Protein AF-X1QYI4-F1 (afdb_monomer_lite)

Organism: NCBI:txid412755

Structure (mmCIF, N/CA/C/O backbone):
data_AF-X1QYI4-F1
#
_entry.id   AF-X1QYI4-F1
#
loop_
_atom_site.group_PDB
_atom_site.id
_atom_site.type_symbol
_atom_site.label_atom_id
_atom_site.label_alt_id
_atom_site.label_comp_id
_atom_site.label_asym_id
_atom_site.label_entity_id
_atom_site.label_seq_id
_atom_site.pdbx_PDB_ins_code
_atom_site.Cartn_x
_atom_site.Cartn_y
_atom_site.Cartn_z
_atom_site.occupancy
_atom_site.B_iso_or_equiv
_atom_site.auth_seq_id
_atom_site.auth_comp_id
_atom_site.auth_asym_id
_atom_site.auth_atom_id
_atom_site.pdbx_PDB_model_num
ATOM 1 N N . GLY A 1 1 ? -8.565 -7.930 17.115 1.00 59.31 1 GLY A N 1
ATOM 2 C CA . GLY A 1 1 ? -7.558 -7.642 16.079 1.00 59.31 1 GLY A CA 1
ATOM 3 C C . GLY A 1 1 ? -6.822 -6.396 16.499 1.00 59.31 1 GLY A C 1
ATOM 4 O O . GLY A 1 1 ? -7.422 -5.608 17.219 1.00 59.31 1 GLY A O 1
ATOM 5 N N . ASN A 1 2 ? -5.555 -6.265 16.117 1.00 63.47 2 ASN A N 1
ATOM 6 C CA . ASN A 1 2 ? -4.809 -5.021 16.303 1.00 63.47 2 ASN A CA 1
ATOM 7 C C . ASN A 1 2 ? -5.159 -4.049 15.175 1.00 63.47 2 ASN A C 1
ATOM 9 O O . ASN A 1 2 ? -5.518 -4.494 14.080 1.00 63.47 2 ASN A O 1
ATOM 13 N N . ASP A 1 3 ? -5.026 -2.751 15.433 1.00 69.19 3 ASP A N 1
ATOM 14 C CA . ASP A 1 3 ? -5.152 -1.747 14.383 1.00 69.19 3 ASP A CA 1
ATOM 15 C C . ASP A 1 3 ? -3.933 -1.842 13.456 1.00 69.19 3 ASP A C 1
ATOM 17 O O . ASP A 1 3 ? -2.778 -1.847 13.898 1.00 69.19 3 ASP A O 1
ATOM 21 N N . LEU A 1 4 ? -4.194 -1.962 12.155 1.00 71.12 4 LEU A N 1
ATOM 22 C CA . LEU A 1 4 ? -3.158 -1.902 11.130 1.00 71.12 4 LEU A CA 1
ATOM 23 C C . LEU A 1 4 ? -2.863 -0.432 10.844 1.00 71.12 4 LEU A C 1
ATOM 25 O O . LEU A 1 4 ? -3.732 0.290 10.366 1.00 71.12 4 LEU A O 1
ATOM 29 N N . LEU A 1 5 ? -1.632 -0.007 11.118 1.00 74.44 5 LEU A N 1
ATOM 30 C CA . LEU A 1 5 ? -1.167 1.349 10.835 1.00 74.44 5 LEU A CA 1
ATOM 31 C C . LEU A 1 5 ? -0.824 1.517 9.361 1.00 74.44 5 LEU A C 1
ATOM 33 O O . LEU A 1 5 ? -1.148 2.527 8.748 1.00 74.44 5 LEU A O 1
ATOM 37 N N . ALA A 1 6 ? -0.136 0.525 8.803 1.00 81.69 6 ALA A N 1
ATOM 38 C CA . ALA A 1 6 ? 0.337 0.573 7.433 1.00 81.69 6 ALA A CA 1
ATOM 39 C C . ALA A 1 6 ? 0.680 -0.826 6.912 1.00 81.69 6 ALA A C 1
ATOM 41 O O . ALA A 1 6 ? 0.787 -1.797 7.665 1.00 81.69 6 ALA A O 1
ATOM 42 N N . VAL A 1 7 ? 0.926 -0.920 5.609 1.00 86.69 7 VAL A N 1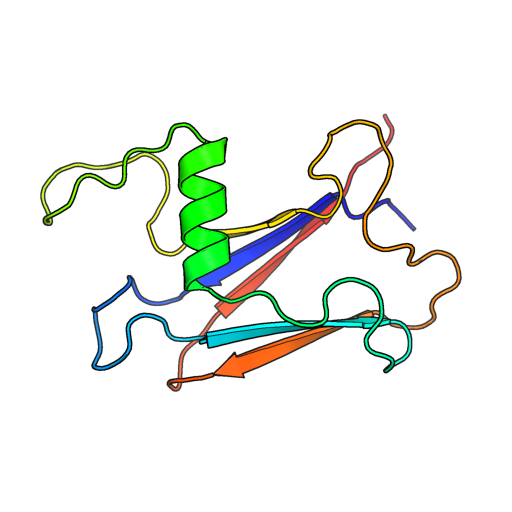
ATOM 43 C CA . VAL A 1 7 ? 1.565 -2.083 4.985 1.00 86.69 7 VAL A CA 1
ATOM 44 C C . VAL A 1 7 ? 2.902 -1.652 4.407 1.00 86.69 7 VAL A C 1
ATOM 46 O O . VAL A 1 7 ? 2.942 -0.797 3.527 1.00 86.69 7 VAL A O 1
ATOM 49 N N . LEU A 1 8 ? 3.993 -2.257 4.878 1.00 87.19 8 LEU A N 1
ATOM 50 C CA . LEU A 1 8 ? 5.318 -2.094 4.292 1.00 87.19 8 LEU A CA 1
ATOM 51 C C . LEU A 1 8 ? 5.469 -3.052 3.110 1.00 87.19 8 LEU A C 1
ATOM 53 O O . LEU A 1 8 ? 5.257 -4.261 3.231 1.00 87.19 8 LEU A O 1
ATOM 57 N N . ILE A 1 9 ? 5.879 -2.507 1.974 1.00 88.88 9 ILE A N 1
ATOM 58 C CA . ILE A 1 9 ? 6.080 -3.224 0.722 1.00 88.88 9 ILE A CA 1
ATOM 59 C C . ILE A 1 9 ? 7.540 -3.044 0.321 1.00 88.88 9 ILE A C 1
ATOM 61 O O . ILE A 1 9 ? 8.025 -1.923 0.182 1.00 88.88 9 ILE A O 1
ATOM 65 N N . ARG A 1 10 ? 8.253 -4.151 0.120 1.00 86.56 10 ARG A N 1
ATOM 66 C CA . ARG A 1 10 ? 9.616 -4.141 -0.413 1.00 86.56 10 ARG A CA 1
ATOM 67 C C . ARG A 1 10 ? 9.655 -4.824 -1.771 1.00 86.56 10 ARG A C 1
ATOM 69 O O . ARG A 1 10 ? 9.263 -5.980 -1.900 1.00 86.56 10 ARG A O 1
ATOM 76 N N . LEU A 1 11 ? 10.173 -4.113 -2.758 1.00 85.31 11 LEU A N 1
ATOM 77 C CA . LEU A 1 11 ? 10.410 -4.584 -4.114 1.00 85.31 11 LEU A CA 1
ATOM 78 C C . LEU A 1 11 ? 11.754 -5.320 -4.202 1.00 85.31 11 LEU A C 1
ATOM 80 O O . LEU A 1 11 ? 12.702 -4.991 -3.486 1.00 85.31 11 LEU A O 1
ATOM 84 N N . ALA A 1 12 ? 11.848 -6.315 -5.084 1.00 82.00 12 ALA A N 1
ATOM 85 C CA . ALA A 1 12 ? 13.095 -7.046 -5.316 1.00 82.00 12 ALA A CA 1
ATOM 86 C C . ALA A 1 12 ? 14.134 -6.251 -6.129 1.00 82.00 12 ALA A C 1
ATOM 88 O O . ALA A 1 12 ? 15.330 -6.490 -5.979 1.00 82.00 12 ALA A O 1
ATOM 89 N N . ALA A 1 13 ? 13.688 -5.311 -6.966 1.00 72.88 13 ALA A N 1
ATOM 90 C CA . ALA A 1 13 ? 14.539 -4.498 -7.828 1.00 72.88 13 ALA A CA 1
ATOM 91 C C . ALA A 1 13 ? 14.303 -3.003 -7.592 1.00 72.88 13 ALA A C 1
ATOM 93 O O . ALA A 1 13 ? 13.211 -2.583 -7.201 1.00 72.88 13 ALA A O 1
ATOM 94 N N . PHE A 1 14 ? 15.349 -2.208 -7.821 1.00 71.69 14 PHE A N 1
ATOM 95 C CA . PHE A 1 14 ? 15.256 -0.756 -7.765 1.00 71.69 14 PHE A CA 1
ATOM 96 C C . PHE A 1 14 ? 14.578 -0.188 -9.018 1.00 71.69 14 PHE A C 1
ATOM 98 O O . PHE A 1 14 ? 14.588 -0.839 -10.067 1.00 71.69 14 PHE A O 1
ATOM 105 N N . PRO A 1 15 ? 14.024 1.033 -8.944 1.00 69.31 15 PRO A N 1
ATOM 106 C CA . PRO A 1 15 ? 13.281 1.586 -10.061 1.00 69.31 15 PRO A CA 1
ATOM 107 C C . PRO A 1 15 ? 14.169 1.829 -11.283 1.00 69.31 15 PRO A C 1
ATOM 109 O O . PRO A 1 15 ? 15.248 2.409 -11.147 1.00 69.31 15 PRO A O 1
ATOM 112 N N . GLY A 1 16 ? 13.725 1.395 -12.465 1.00 65.56 16 GLY A N 1
ATOM 113 C CA . GLY A 1 16 ? 14.489 1.517 -13.715 1.00 65.56 16 GLY A CA 1
ATOM 114 C C . GLY A 1 16 ? 15.660 0.535 -13.862 1.00 65.56 16 GLY A C 1
ATOM 115 O O . GLY A 1 16 ? 16.509 0.728 -14.728 1.00 65.56 16 GLY A O 1
ATOM 116 N N . ALA A 1 17 ? 15.729 -0.511 -13.028 1.00 68.19 17 ALA A N 1
ATOM 117 C CA . ALA A 1 17 ? 16.635 -1.644 -13.244 1.00 68.19 17 ALA A CA 1
ATOM 118 C C . ALA A 1 17 ? 16.216 -2.528 -14.437 1.00 68.19 17 ALA A C 1
ATOM 120 O O . ALA A 1 17 ? 17.009 -3.347 -14.901 1.00 68.19 17 ALA A O 1
ATOM 121 N N . THR A 1 18 ? 14.973 -2.383 -14.896 1.00 66.06 18 THR A N 1
ATOM 122 C CA . THR A 1 18 ? 14.357 -3.138 -15.991 1.00 66.06 18 THR A CA 1
ATOM 123 C C . THR A 1 18 ? 13.692 -2.173 -16.979 1.00 66.06 18 THR A C 1
ATOM 125 O O . THR A 1 18 ? 13.815 -0.953 -16.847 1.00 66.06 18 THR A O 1
ATOM 128 N N . GLU A 1 19 ? 12.990 -2.696 -17.989 1.00 70.94 19 GLU A N 1
ATOM 129 C CA . GLU A 1 19 ? 12.201 -1.877 -18.927 1.00 70.94 19 GLU A CA 1
ATOM 130 C C . GLU A 1 19 ? 11.013 -1.167 -18.244 1.00 70.94 19 GLU A C 1
ATOM 132 O O . GLU A 1 19 ? 10.426 -0.245 -18.811 1.00 70.94 19 GLU A O 1
ATOM 137 N N . PHE A 1 20 ? 10.686 -1.561 -17.008 1.00 71.56 20 PHE A N 1
ATOM 138 C CA . PHE A 1 20 ? 9.628 -0.982 -16.193 1.00 71.56 20 PHE A CA 1
ATOM 139 C C . PHE A 1 20 ? 10.207 -0.088 -15.097 1.00 71.56 20 PHE A C 1
ATOM 141 O O . PHE A 1 20 ? 11.282 -0.325 -14.543 1.00 71.56 20 PHE A O 1
ATOM 148 N N . ILE A 1 21 ? 9.453 0.952 -14.733 1.00 73.19 21 ILE A N 1
ATOM 149 C CA . ILE A 1 21 ? 9.851 1.822 -13.620 1.00 73.19 21 ILE A CA 1
ATOM 150 C C . ILE A 1 21 ? 9.783 1.037 -12.308 1.00 73.19 21 ILE A C 1
ATOM 152 O O . ILE A 1 21 ? 10.674 1.181 -11.486 1.00 73.19 21 ILE A O 1
ATOM 156 N N . PHE A 1 22 ? 8.778 0.181 -12.118 1.00 79.88 22 PHE A N 1
ATOM 157 C CA . PHE A 1 22 ? 8.648 -0.683 -10.946 1.00 79.88 22 PHE A CA 1
ATOM 158 C C . PHE A 1 22 ? 8.103 -2.059 -11.336 1.00 79.88 22 PHE A C 1
ATOM 160 O O . PHE A 1 22 ? 7.360 -2.185 -12.301 1.00 79.88 22 PHE A O 1
ATOM 167 N N . THR A 1 23 ? 8.409 -3.083 -10.533 1.00 82.12 23 THR A N 1
ATOM 168 C CA . THR A 1 23 ? 7.881 -4.451 -10.710 1.00 82.12 23 THR A CA 1
ATOM 169 C C . THR A 1 23 ? 6.353 -4.524 -10.564 1.00 82.12 23 THR A C 1
ATOM 171 O O . THR A 1 23 ? 5.687 -5.303 -11.245 1.00 82.12 23 THR A O 1
ATOM 174 N N . VAL A 1 24 ? 5.791 -3.716 -9.661 1.00 88.06 24 VAL A N 1
ATOM 175 C CA . VAL A 1 24 ? 4.345 -3.612 -9.420 1.00 88.06 24 VAL A CA 1
ATOM 176 C C . VAL A 1 24 ? 3.899 -2.210 -9.796 1.00 88.06 24 VAL A C 1
ATOM 178 O O . VAL A 1 24 ? 4.542 -1.247 -9.385 1.00 88.06 24 VAL A O 1
ATOM 181 N N . ASP A 1 25 ? 2.791 -2.089 -10.520 1.00 88.75 25 ASP A N 1
ATOM 182 C CA . ASP A 1 25 ? 2.244 -0.799 -10.949 1.00 88.75 25 ASP A CA 1
ATOM 183 C C . ASP A 1 25 ? 1.241 -0.230 -9.942 1.00 88.75 25 ASP A C 1
ATOM 185 O O . ASP A 1 25 ? 1.194 0.979 -9.707 1.00 88.75 25 ASP A O 1
ATOM 189 N N . ASP A 1 26 ? 0.404 -1.101 -9.374 1.00 91.31 26 ASP A N 1
ATOM 190 C CA . ASP A 1 26 ? -0.773 -0.718 -8.594 1.00 91.31 26 ASP A CA 1
ATOM 191 C C . ASP A 1 26 ? -1.080 -1.729 -7.490 1.00 91.31 26 ASP A C 1
ATOM 193 O O . ASP A 1 26 ? -1.041 -2.945 -7.709 1.00 91.31 26 ASP A O 1
ATOM 197 N N . PHE A 1 27 ? -1.463 -1.214 -6.327 1.00 91.25 27 PHE A N 1
ATOM 198 C CA . PHE A 1 27 ? -1.990 -1.987 -5.213 1.00 91.25 27 PHE A CA 1
ATOM 199 C C . PHE A 1 27 ? -3.449 -1.624 -4.946 1.00 91.25 27 PHE A C 1
ATOM 201 O O . PHE A 1 27 ? -3.840 -0.460 -4.999 1.00 91.25 27 PHE A O 1
ATOM 208 N N . ARG A 1 28 ? -4.257 -2.627 -4.599 1.00 91.25 28 ARG A N 1
ATOM 209 C CA . ARG A 1 28 ? -5.642 -2.441 -4.151 1.00 91.25 28 ARG A CA 1
ATOM 210 C C . ARG A 1 28 ? -5.891 -3.191 -2.865 1.00 91.25 28 ARG A C 1
ATOM 212 O O . ARG A 1 28 ? -5.402 -4.314 -2.705 1.00 91.25 28 ARG A O 1
ATOM 219 N N . LEU A 1 29 ? -6.698 -2.602 -1.993 1.00 88.81 29 LEU A N 1
ATOM 220 C CA . LEU A 1 29 ? -7.142 -3.258 -0.775 1.00 88.81 29 LEU A CA 1
ATOM 221 C C . LEU A 1 29 ? -8.604 -3.682 -0.910 1.00 88.81 29 LEU A C 1
ATOM 223 O O . LEU A 1 29 ? -9.479 -2.885 -1.245 1.00 88.81 29 LEU A O 1
ATOM 227 N N . LEU A 1 30 ? -8.861 -4.958 -0.647 1.00 88.88 30 LEU A N 1
ATOM 228 C CA . LEU A 1 30 ? -10.199 -5.531 -0.654 1.00 88.88 30 LEU A CA 1
ATOM 229 C C . LEU A 1 30 ? -10.560 -5.958 0.763 1.00 88.88 30 LEU A C 1
ATOM 231 O O . LEU A 1 30 ? -9.848 -6.763 1.361 1.00 88.88 30 LEU A O 1
ATOM 235 N N . VAL A 1 31 ? -11.692 -5.478 1.264 1.00 88.12 31 VAL A N 1
ATOM 236 C CA . VAL A 1 31 ? -12.277 -5.915 2.536 1.00 88.12 31 VAL A CA 1
ATOM 237 C C . VAL A 1 31 ? -13.508 -6.744 2.201 1.00 88.12 31 VAL A C 1
ATOM 239 O O . VAL A 1 31 ? -14.398 -6.273 1.494 1.00 88.12 31 VAL A O 1
ATOM 242 N N . ASP A 1 32 ? -13.528 -8.006 2.629 1.00 89.12 32 ASP A N 1
ATOM 243 C CA . ASP A 1 32 ? -14.574 -8.977 2.275 1.00 89.12 32 ASP A CA 1
ATOM 244 C C . ASP A 1 32 ? -14.820 -9.084 0.757 1.00 89.12 32 ASP A C 1
ATOM 246 O O . ASP A 1 32 ? -15.953 -9.189 0.291 1.00 89.12 32 ASP A O 1
ATOM 250 N N . ASN A 1 33 ? -13.733 -9.064 -0.028 1.00 85.88 33 ASN A N 1
ATOM 251 C CA . ASN A 1 33 ? -13.733 -9.061 -1.501 1.00 85.88 33 ASN A CA 1
ATOM 252 C C . ASN A 1 33 ? -14.400 -7.844 -2.165 1.00 85.88 33 ASN A C 1
ATOM 254 O O . ASN A 1 33 ? -14.598 -7.853 -3.380 1.00 85.88 33 ASN A O 1
ATOM 258 N N . MET A 1 34 ? -14.699 -6.788 -1.413 1.00 83.38 34 MET A N 1
ATOM 259 C CA . MET A 1 34 ? -15.163 -5.515 -1.956 1.00 83.38 34 MET A CA 1
ATOM 260 C C . MET A 1 34 ? -14.042 -4.477 -1.912 1.00 83.38 34 MET A C 1
ATOM 262 O O . MET A 1 34 ? -13.313 -4.390 -0.923 1.00 83.38 34 MET A O 1
ATOM 266 N N . GLU A 1 35 ? -13.918 -3.671 -2.969 1.00 80.62 35 GLU A N 1
ATOM 267 C CA . GLU A 1 35 ? -13.041 -2.494 -2.974 1.00 80.62 35 GLU A CA 1
ATOM 268 C C . GLU A 1 35 ? -13.598 -1.478 -1.966 1.00 80.62 35 GLU A C 1
ATOM 270 O O . GLU A 1 35 ? -14.600 -0.806 -2.211 1.00 80.62 35 GLU A O 1
ATOM 275 N N . ARG A 1 36 ? -12.984 -1.428 -0.780 1.00 72.38 36 ARG A N 1
ATOM 276 C CA . ARG A 1 36 ? -13.338 -0.516 0.311 1.00 72.38 36 ARG A CA 1
ATOM 277 C C . ARG A 1 36 ? -12.066 0.133 0.842 1.00 72.38 36 ARG A C 1
ATOM 279 O O . ARG A 1 36 ? -11.123 -0.561 1.209 1.00 72.38 36 ARG A O 1
ATOM 286 N N . GLY A 1 3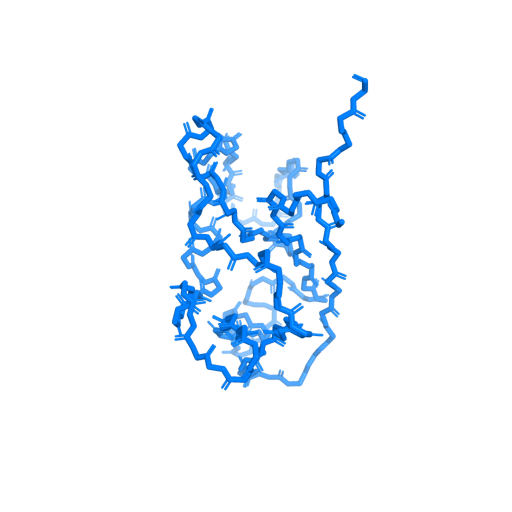7 ? -12.056 1.463 0.879 1.00 70.88 37 GLY A N 1
ATOM 287 C CA . GLY A 1 37 ? -10.888 2.259 1.251 1.00 70.88 37 GLY A CA 1
ATOM 288 C C . GLY A 1 37 ? -10.009 2.571 0.041 1.00 70.88 37 GLY A C 1
ATOM 289 O O . GLY A 1 37 ? -10.303 3.501 -0.705 1.00 70.88 37 GLY A O 1
ATOM 290 N N . ILE A 1 38 ? -8.942 1.796 -0.170 1.00 78.50 38 ILE A N 1
ATOM 291 C CA . ILE A 1 38 ? -7.940 2.075 -1.212 1.00 78.50 38 ILE A CA 1
ATOM 292 C C . ILE A 1 38 ? -8.291 1.337 -2.507 1.00 78.50 38 ILE A C 1
ATOM 294 O O . ILE A 1 38 ? -7.993 0.152 -2.676 1.00 78.50 38 ILE A O 1
ATOM 298 N N . ALA A 1 39 ? -8.919 2.072 -3.428 1.00 82.00 39 ALA A N 1
ATOM 299 C CA . ALA A 1 39 ? -9.290 1.578 -4.756 1.00 82.00 39 ALA A CA 1
ATOM 300 C C . ALA A 1 39 ? -8.084 1.431 -5.702 1.00 82.00 39 ALA A C 1
ATOM 302 O O . ALA A 1 39 ? -8.082 0.565 -6.573 1.00 82.00 39 ALA A O 1
ATOM 303 N N . SER A 1 40 ? -7.061 2.273 -5.538 1.00 86.31 40 SER A N 1
ATOM 304 C CA . SER A 1 40 ? -5.802 2.211 -6.281 1.00 86.31 40 SER A CA 1
ATOM 305 C C . SER A 1 40 ? -4.724 2.953 -5.501 1.00 86.31 40 SER A C 1
ATOM 307 O O . SER A 1 40 ? -4.986 4.011 -4.931 1.00 86.31 40 SER A O 1
ATOM 309 N N . ALA A 1 41 ? -3.526 2.386 -5.481 1.00 88.75 41 ALA A N 1
ATOM 310 C CA . ALA A 1 41 ? -2.333 2.989 -4.917 1.00 88.75 41 ALA A CA 1
ATOM 311 C C . ALA A 1 41 ? -1.175 2.688 -5.863 1.00 88.75 41 ALA A C 1
ATOM 313 O O . ALA A 1 41 ? -0.645 1.571 -5.883 1.00 88.75 41 ALA A O 1
ATOM 314 N N . LYS A 1 42 ? -0.808 3.677 -6.684 1.00 90.00 42 LYS A N 1
ATOM 315 C CA . LYS A 1 42 ? 0.253 3.505 -7.674 1.00 90.00 42 LYS A CA 1
ATOM 316 C C . LYS A 1 42 ? 1.608 3.517 -6.996 1.00 90.00 42 LYS A C 1
ATOM 318 O O . LYS A 1 42 ? 1.894 4.368 -6.159 1.00 90.00 42 LYS A O 1
ATOM 323 N N . THR A 1 43 ? 2.491 2.627 -7.418 1.00 87.44 43 THR A N 1
ATOM 324 C CA . THR A 1 43 ? 3.829 2.492 -6.827 1.00 87.44 43 THR A CA 1
ATOM 325 C C . THR A 1 43 ? 4.648 3.785 -6.918 1.00 87.44 43 THR A C 1
ATOM 327 O O . THR A 1 43 ? 5.337 4.148 -5.968 1.00 87.44 43 THR A O 1
ATOM 330 N N . VAL A 1 44 ? 4.507 4.534 -8.020 1.00 82.94 44 VAL A N 1
ATOM 331 C CA . VAL A 1 44 ? 5.113 5.868 -8.202 1.00 82.94 44 VAL A CA 1
ATOM 332 C C . VAL A 1 44 ? 4.606 6.896 -7.182 1.00 82.94 44 VAL A C 1
ATOM 334 O O . VAL A 1 44 ? 5.386 7.712 -6.694 1.00 82.94 44 VAL A O 1
ATOM 337 N N . GLU A 1 45 ? 3.319 6.849 -6.837 1.00 85.69 45 GLU A N 1
ATOM 338 C CA . GLU A 1 45 ? 2.686 7.768 -5.886 1.00 85.69 45 GLU A CA 1
ATOM 339 C C . GLU A 1 45 ? 3.083 7.411 -4.457 1.00 85.69 45 GLU A C 1
ATOM 341 O O . GLU A 1 45 ? 3.470 8.295 -3.699 1.00 85.69 45 GLU A O 1
ATOM 346 N N . LEU A 1 46 ? 3.080 6.116 -4.120 1.00 86.00 46 LEU A N 1
ATOM 347 C CA . LEU A 1 46 ? 3.563 5.618 -2.831 1.00 86.00 46 LEU A CA 1
ATOM 348 C C . LEU A 1 46 ? 5.034 5.981 -2.607 1.00 86.00 46 LEU A C 1
ATOM 350 O O . LEU A 1 46 ? 5.410 6.373 -1.504 1.00 86.00 46 LEU A O 1
ATOM 354 N N . LEU A 1 47 ? 5.865 5.905 -3.656 1.00 81.94 47 LEU A N 1
ATOM 355 C CA . LEU A 1 47 ? 7.240 6.383 -3.572 1.00 81.94 47 LEU A CA 1
ATOM 356 C C . LEU A 1 47 ? 7.259 7.889 -3.287 1.00 81.94 47 LEU A C 1
ATOM 358 O O . LEU A 1 47 ? 7.882 8.306 -2.318 1.00 81.94 47 LEU A O 1
ATOM 362 N N . GLY A 1 48 ? 6.587 8.708 -4.102 1.00 78.44 48 GLY A N 1
ATOM 363 C CA . GLY A 1 48 ? 6.592 10.167 -3.939 1.00 78.44 48 GLY A CA 1
ATOM 364 C C . GLY A 1 48 ? 6.092 10.625 -2.565 1.00 78.44 48 GLY A C 1
ATOM 365 O O . GLY A 1 48 ? 6.673 11.526 -1.950 1.00 78.44 48 GLY A O 1
ATOM 366 N N . GLU A 1 49 ? 5.060 9.962 -2.053 1.00 80.31 49 GLU A N 1
ATOM 367 C CA . GLU A 1 49 ? 4.519 10.181 -0.717 1.00 80.31 49 GLU A CA 1
ATOM 368 C C . GLU A 1 49 ? 5.555 9.872 0.367 1.00 80.31 49 GLU A C 1
ATOM 370 O O . GLU A 1 49 ? 5.851 10.737 1.197 1.00 80.31 49 GLU A O 1
ATOM 375 N N . MET A 1 50 ? 6.200 8.706 0.286 1.00 79.19 50 MET A N 1
ATOM 376 C CA . MET A 1 50 ? 7.234 8.298 1.233 1.00 79.19 50 MET A CA 1
ATOM 377 C C . MET A 1 50 ? 8.396 9.299 1.262 1.00 79.19 50 MET A C 1
ATOM 379 O O . MET A 1 50 ? 8.873 9.672 2.336 1.00 79.19 50 MET A O 1
ATOM 383 N N . LEU A 1 51 ? 8.846 9.780 0.099 1.00 74.38 51 LEU A N 1
ATOM 384 C CA . LEU A 1 51 ? 9.926 10.773 0.023 1.00 74.38 51 LEU A CA 1
ATOM 385 C C . LEU A 1 51 ? 9.552 12.082 0.708 1.00 74.38 51 LEU A C 1
ATOM 387 O O . LEU A 1 51 ? 10.359 12.646 1.451 1.00 74.38 51 LEU A O 1
ATOM 391 N N . THR A 1 52 ? 8.314 12.523 0.493 1.00 73.56 52 THR A N 1
ATOM 392 C CA . THR A 1 52 ? 7.777 13.746 1.092 1.00 73.56 52 THR A CA 1
ATOM 393 C C . THR A 1 52 ? 7.649 13.604 2.610 1.00 73.56 52 THR A C 1
ATOM 395 O O . THR A 1 52 ? 7.983 14.530 3.344 1.00 73.56 52 THR A O 1
ATOM 398 N N . ARG A 1 53 ? 7.225 12.434 3.106 1.00 70.00 53 ARG A N 1
ATOM 399 C CA . ARG A 1 53 ? 7.030 12.189 4.544 1.00 70.00 53 ARG A CA 1
ATOM 400 C C . ARG A 1 53 ? 8.312 11.967 5.328 1.00 70.00 53 ARG A C 1
ATOM 402 O O . ARG A 1 53 ? 8.414 12.433 6.459 1.00 70.00 53 ARG A O 1
ATOM 409 N N . VAL A 1 54 ? 9.284 11.246 4.772 1.00 66.94 54 VAL A N 1
ATOM 410 C CA . VAL A 1 54 ? 10.530 10.930 5.496 1.00 66.94 54 VAL A CA 1
ATOM 411 C C . VAL A 1 54 ? 11.533 12.082 5.431 1.00 66.94 54 VAL A C 1
ATOM 413 O O . VAL A 1 54 ? 12.618 11.983 5.998 1.00 66.94 54 VAL A O 1
ATOM 416 N N . ASN A 1 55 ? 11.213 13.182 4.732 1.00 60.81 55 ASN A N 1
ATOM 417 C CA . ASN A 1 55 ? 12.225 14.157 4.307 1.00 60.81 55 ASN A CA 1
ATOM 418 C C . ASN A 1 55 ? 13.412 13.446 3.619 1.00 60.81 55 ASN A C 1
ATOM 420 O O . ASN A 1 55 ? 14.572 13.856 3.711 1.00 60.81 55 ASN A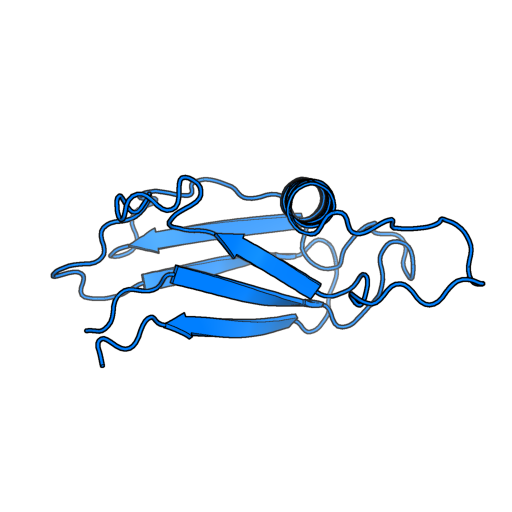 O 1
ATOM 424 N N . GLY A 1 56 ? 13.124 12.318 2.963 1.00 52.44 56 GLY A N 1
ATOM 425 C CA . GLY A 1 56 ? 14.118 11.450 2.363 1.00 52.44 56 GLY A CA 1
ATOM 426 C C . GLY A 1 56 ? 14.465 11.979 0.984 1.00 52.44 56 GLY A C 1
ATOM 427 O O . GLY A 1 56 ? 13.680 11.849 0.053 1.00 52.44 56 GLY A O 1
ATOM 428 N N . THR A 1 57 ? 15.647 12.565 0.811 1.00 47.19 57 THR A N 1
ATOM 429 C CA . THR A 1 57 ? 16.133 12.877 -0.539 1.00 47.19 57 THR A CA 1
ATOM 430 C C . THR A 1 57 ? 16.480 11.587 -1.289 1.00 47.19 57 THR A C 1
ATOM 432 O O . THR A 1 57 ? 17.461 10.934 -0.930 1.00 47.19 57 THR A O 1
ATOM 435 N N . VAL A 1 58 ? 15.763 11.259 -2.375 1.00 50.34 58 VAL A N 1
ATOM 436 C CA . VAL A 1 58 ? 16.306 10.376 -3.430 1.00 50.34 58 VAL A CA 1
ATOM 437 C C . VAL A 1 58 ? 17.241 11.229 -4.252 1.00 50.34 58 VAL A C 1
ATOM 439 O O . VAL A 1 58 ? 16.841 11.910 -5.193 1.00 50.34 58 VAL A O 1
ATOM 442 N N . ARG A 1 59 ? 18.501 11.276 -3.835 1.00 44.06 59 ARG A N 1
ATOM 443 C CA . ARG A 1 59 ? 19.517 11.950 -4.632 1.00 44.06 59 ARG A CA 1
ATOM 444 C C . ARG A 1 59 ? 19.791 11.058 -5.833 1.00 44.06 59 ARG A C 1
ATOM 446 O O . ARG A 1 59 ? 20.220 9.916 -5.686 1.00 44.06 59 ARG A O 1
ATOM 453 N N . SER A 1 60 ? 19.419 11.562 -7.006 1.00 49.88 60 SER A N 1
ATOM 454 C CA . SER A 1 60 ? 19.574 10.874 -8.278 1.00 49.88 60 SER A CA 1
ATOM 455 C C . SER A 1 60 ? 21.026 10.457 -8.493 1.00 49.88 60 SER A C 1
ATOM 457 O O . SER A 1 60 ? 21.956 11.159 -8.091 1.00 49.88 60 SER A O 1
ATOM 459 N N . THR A 1 61 ? 21.202 9.376 -9.256 1.00 43.03 61 THR A N 1
ATOM 460 C CA . THR A 1 61 ? 22.481 8.870 -9.787 1.00 43.03 61 THR A CA 1
ATOM 461 C C . THR A 1 61 ? 23.371 8.187 -8.750 1.00 43.03 61 THR A C 1
ATOM 463 O O . THR A 1 61 ? 24.170 8.848 -8.107 1.00 43.03 61 THR A O 1
ATOM 466 N N . ALA A 1 62 ? 23.230 6.858 -8.628 1.00 46.50 62 ALA A N 1
ATOM 467 C CA . ALA A 1 62 ? 24.247 5.833 -8.313 1.00 46.50 62 ALA A CA 1
ATOM 468 C C . ALA A 1 62 ? 25.331 6.067 -7.220 1.00 46.50 62 ALA A C 1
ATOM 470 O O . ALA A 1 62 ? 26.183 5.203 -7.043 1.00 46.50 62 ALA A O 1
ATOM 471 N N . ALA A 1 63 ? 25.333 7.173 -6.472 1.00 47.88 63 ALA A N 1
ATOM 472 C CA . ALA A 1 63 ? 26.502 7.640 -5.727 1.00 47.88 63 ALA A CA 1
ATOM 473 C C . ALA A 1 63 ? 26.212 8.183 -4.318 1.00 47.88 63 ALA A C 1
ATOM 475 O O . ALA A 1 63 ? 27.149 8.609 -3.648 1.00 47.88 63 ALA A O 1
ATOM 476 N N . GLN A 1 64 ? 24.972 8.198 -3.816 1.00 45.00 64 GLN A N 1
ATOM 477 C CA . GLN A 1 64 ? 24.700 8.761 -2.483 1.00 45.00 64 GLN A CA 1
ATOM 478 C C . GLN A 1 64 ? 23.704 7.900 -1.707 1.00 45.00 64 GLN A C 1
ATOM 480 O O . GLN A 1 64 ? 22.511 7.906 -1.989 1.00 45.00 64 GLN A O 1
ATOM 485 N N . GLY A 1 65 ? 24.226 7.147 -0.733 1.00 42.84 65 GLY A N 1
ATOM 486 C CA . GLY A 1 65 ? 23.483 6.267 0.169 1.00 42.84 65 GLY A CA 1
ATOM 487 C C . GLY A 1 65 ? 22.438 7.003 1.009 1.00 42.84 65 GLY A C 1
ATOM 488 O O . GLY A 1 65 ? 22.681 7.341 2.164 1.00 42.84 65 GLY A O 1
ATOM 489 N N . GLY A 1 66 ? 21.266 7.241 0.422 1.00 46.72 66 GLY A N 1
ATOM 490 C CA . GLY A 1 66 ? 20.060 7.614 1.151 1.00 46.72 66 GLY A CA 1
ATOM 491 C C . GLY A 1 66 ? 19.630 6.485 2.093 1.00 46.72 66 GLY A C 1
ATOM 492 O O . GLY A 1 66 ? 19.736 5.308 1.758 1.00 46.72 66 GLY A O 1
ATOM 493 N N . LEU A 1 67 ? 19.147 6.857 3.280 1.00 51.03 67 LEU A N 1
ATOM 494 C CA . LEU A 1 67 ? 18.805 5.947 4.385 1.00 51.03 67 LEU A CA 1
ATOM 495 C C . LEU A 1 67 ? 17.620 5.007 4.103 1.00 51.03 67 LEU A C 1
ATOM 497 O O . LEU A 1 67 ? 17.402 4.065 4.861 1.00 51.03 67 LEU A O 1
ATOM 501 N N . ILE A 1 68 ? 16.863 5.241 3.030 1.00 53.53 68 ILE A N 1
ATOM 502 C CA . ILE A 1 68 ? 15.735 4.398 2.635 1.00 53.53 68 ILE A CA 1
ATOM 503 C C . ILE A 1 68 ? 16.104 3.710 1.325 1.00 53.53 68 ILE A C 1
ATOM 505 O O . ILE A 1 68 ? 16.358 4.404 0.335 1.00 53.53 68 ILE A O 1
ATOM 509 N N . PRO A 1 69 ? 16.123 2.369 1.277 1.00 60.25 69 PRO A N 1
ATOM 510 C CA . PRO A 1 69 ? 16.250 1.664 0.015 1.00 60.25 69 PRO A CA 1
ATOM 511 C C . PRO A 1 69 ? 15.150 2.149 -0.932 1.00 60.25 69 PRO A C 1
ATOM 513 O O . PRO A 1 69 ? 13.976 2.120 -0.567 1.00 60.25 69 PRO A O 1
ATOM 516 N N . ASN A 1 70 ? 15.502 2.535 -2.160 1.00 66.19 70 ASN A N 1
ATOM 517 C CA . ASN A 1 70 ? 14.542 2.915 -3.214 1.00 66.19 70 ASN A CA 1
ATOM 518 C C . ASN A 1 70 ? 13.598 1.766 -3.641 1.00 66.19 70 ASN A C 1
ATOM 520 O O . ASN A 1 70 ? 12.837 1.898 -4.593 1.00 66.19 70 ASN A O 1
ATOM 524 N N . THR A 1 71 ? 13.675 0.641 -2.937 1.00 77.38 71 THR A N 1
ATOM 525 C CA . THR A 1 71 ? 12.845 -0.547 -3.056 1.00 77.38 71 THR A CA 1
ATOM 526 C C . THR A 1 71 ? 11.805 -0.662 -1.947 1.00 77.38 71 THR A C 1
ATOM 528 O O . THR A 1 71 ? 11.021 -1.600 -1.971 1.00 77.38 71 THR A O 1
ATOM 531 N N . SER A 1 72 ? 11.805 0.217 -0.942 1.00 80.81 72 SER A N 1
ATOM 532 C CA . SER A 1 72 ? 10.834 0.183 0.157 1.00 80.81 72 SER A CA 1
ATOM 533 C C . SER A 1 72 ? 9.752 1.231 -0.061 1.00 80.81 72 SER A C 1
ATOM 535 O O . SER A 1 72 ? 10.043 2.343 -0.488 1.00 80.81 72 SER A O 1
ATOM 537 N N . LEU A 1 73 ? 8.513 0.850 0.215 1.00 85.50 73 LEU A N 1
ATOM 538 C CA . LEU A 1 73 ? 7.301 1.644 0.058 1.00 85.50 73 LEU A CA 1
ATOM 539 C C . LEU A 1 73 ? 6.380 1.320 1.229 1.00 85.50 73 LEU A C 1
ATOM 541 O O . LEU A 1 73 ? 6.460 0.223 1.787 1.00 85.50 73 LEU A O 1
ATOM 545 N N . TRP A 1 74 ? 5.461 2.213 1.571 1.00 86.69 74 TRP A N 1
ATOM 546 C CA . TRP A 1 74 ? 4.383 1.877 2.492 1.00 86.69 74 TRP A CA 1
ATOM 547 C C . TRP A 1 74 ? 3.037 2.345 1.965 1.00 86.69 74 TRP A C 1
ATOM 549 O O . TRP A 1 74 ? 2.951 3.279 1.175 1.00 86.69 74 TRP A O 1
ATOM 559 N N . MET A 1 75 ? 1.986 1.700 2.447 1.00 87.88 75 MET A N 1
ATOM 560 C CA . MET A 1 75 ? 0.612 2.163 2.340 1.00 87.88 75 MET A CA 1
ATOM 561 C C . MET A 1 75 ? 0.166 2.562 3.745 1.00 87.88 75 MET A C 1
ATOM 563 O O . MET A 1 75 ? -0.017 1.683 4.583 1.00 87.88 75 MET A O 1
ATOM 567 N N . ASP A 1 76 ? 0.086 3.867 4.007 1.00 84.12 76 ASP A N 1
ATOM 568 C CA . ASP A 1 76 ? -0.294 4.429 5.308 1.00 84.12 76 ASP A CA 1
ATOM 569 C C . ASP A 1 76 ? -1.822 4.477 5.429 1.00 84.12 76 ASP A C 1
ATOM 571 O O . ASP A 1 76 ? -2.504 4.976 4.530 1.00 84.12 76 ASP A O 1
ATOM 575 N N . PHE A 1 77 ? -2.363 3.925 6.514 1.00 85.69 77 PHE A N 1
ATOM 576 C CA . PHE A 1 77 ? -3.799 3.913 6.777 1.00 85.69 77 PHE A CA 1
ATOM 577 C C . PHE A 1 77 ? -4.239 5.023 7.733 1.00 85.69 77 PHE A C 1
ATOM 579 O O . PHE A 1 77 ? -5.434 5.293 7.778 1.00 85.69 77 PHE A O 1
ATOM 586 N N . ASP A 1 78 ? -3.321 5.693 8.434 1.00 83.19 78 ASP A N 1
ATOM 587 C CA . ASP A 1 78 ? -3.594 6.869 9.275 1.00 83.19 78 ASP A CA 1
ATOM 588 C C . ASP A 1 78 ? -2.676 8.032 8.853 1.00 83.19 78 ASP A C 1
ATOM 590 O O . ASP A 1 78 ? -1.743 8.427 9.566 1.00 83.19 78 ASP A O 1
ATOM 594 N N . PRO A 1 79 ? -2.905 8.603 7.654 1.00 77.25 79 PRO A N 1
ATOM 595 C CA . PRO A 1 79 ? -2.032 9.629 7.116 1.00 77.25 79 PRO A CA 1
ATOM 596 C C . PRO A 1 79 ? -2.010 10.904 7.966 1.00 77.25 79 PRO A C 1
ATOM 598 O O . PRO A 1 79 ? -1.010 11.624 7.913 1.00 77.25 79 PRO A O 1
ATOM 601 N N . THR A 1 80 ? -3.093 11.188 8.694 1.00 81.31 80 THR A N 1
ATOM 602 C CA . THR A 1 80 ? -3.305 12.364 9.549 1.00 81.31 80 THR A CA 1
ATOM 603 C C . THR A 1 80 ? -2.732 12.192 10.950 1.00 81.31 80 THR A C 1
ATOM 605 O O . THR A 1 80 ? -2.468 13.199 11.609 1.00 81.31 80 THR A O 1
ATOM 608 N N . ARG A 1 81 ? -2.470 10.950 11.382 1.00 76.31 81 ARG A N 1
ATOM 609 C CA . ARG A 1 81 ? -1.998 10.594 12.730 1.00 76.31 81 ARG A CA 1
ATOM 610 C C . ARG A 1 81 ? -2.938 11.069 13.833 1.00 76.31 81 ARG A C 1
ATOM 612 O O . ARG A 1 81 ? -2.496 11.383 14.939 1.00 76.31 81 ARG A O 1
ATOM 619 N N . ASP A 1 82 ? -4.222 11.172 13.518 1.00 83.31 82 ASP A N 1
ATOM 620 C CA . ASP A 1 82 ? -5.271 11.580 14.451 1.00 83.31 82 ASP A CA 1
ATOM 621 C C . ASP A 1 82 ? -6.057 10.375 14.987 1.00 83.31 82 ASP A C 1
ATOM 623 O O . ASP A 1 82 ? -7.020 10.549 15.736 1.00 83.31 82 ASP A O 1
ATOM 627 N N . GLY A 1 83 ? -5.633 9.153 14.638 1.00 77.38 83 GLY A N 1
ATOM 628 C CA . GLY A 1 83 ? -6.316 7.913 14.992 1.00 77.38 83 GLY A CA 1
ATOM 629 C C . GLY A 1 83 ? -7.529 7.617 14.110 1.00 77.38 83 GLY A C 1
ATOM 630 O O . GLY A 1 83 ? -8.240 6.642 14.370 1.00 77.38 83 GLY A O 1
ATOM 631 N N . THR A 1 84 ? -7.780 8.424 13.073 1.00 81.50 84 THR A N 1
ATOM 632 C CA . THR A 1 84 ? -8.819 8.158 12.078 1.00 81.50 84 THR A CA 1
ATOM 633 C C . THR A 1 84 ? -8.221 7.384 10.910 1.00 81.50 84 THR A C 1
ATOM 635 O O . THR A 1 84 ? -7.572 7.937 10.027 1.00 81.50 84 THR A O 1
ATOM 638 N N . TYR A 1 85 ? -8.493 6.084 10.867 1.00 81.38 85 TYR A N 1
ATOM 639 C CA . TYR A 1 85 ? -7.999 5.232 9.792 1.00 81.38 85 TYR A CA 1
ATOM 640 C C . TYR A 1 85 ? -8.845 5.373 8.523 1.00 81.38 85 TYR A C 1
ATOM 642 O O . TYR A 1 85 ? -10.076 5.348 8.562 1.00 81.38 85 TYR A O 1
ATOM 650 N N . MET A 1 86 ? -8.180 5.433 7.370 1.00 80.62 86 MET A N 1
ATOM 651 C CA . MET A 1 86 ? -8.806 5.449 6.043 1.00 80.62 86 MET A CA 1
ATOM 652 C C . MET A 1 86 ? -9.570 4.158 5.721 1.00 80.62 86 MET A C 1
ATOM 654 O O . MET A 1 86 ? -10.412 4.141 4.822 1.00 80.62 86 MET A O 1
ATOM 658 N N . ILE A 1 87 ? -9.257 3.063 6.419 1.00 80.44 87 ILE A N 1
ATOM 659 C CA . ILE A 1 87 ? -9.883 1.755 6.244 1.00 80.44 87 ILE A CA 1
ATOM 660 C C . ILE A 1 87 ? -10.325 1.232 7.611 1.00 80.44 87 ILE A C 1
AT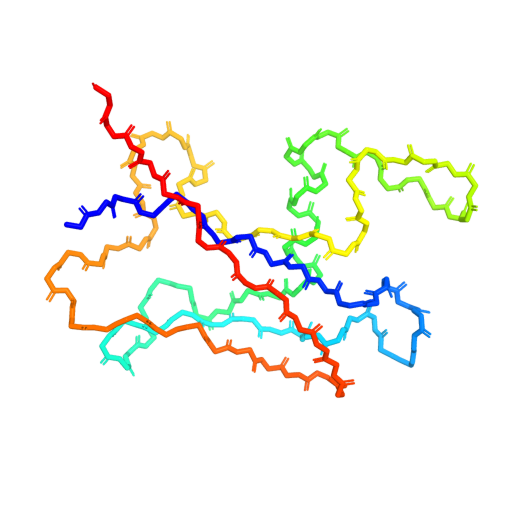OM 662 O O . ILE A 1 87 ? -9.507 1.044 8.507 1.00 80.44 87 ILE A O 1
ATOM 666 N N . ASP A 1 88 ? -11.614 0.915 7.733 1.00 77.12 88 ASP A N 1
ATOM 667 C CA . ASP A 1 88 ? -12.155 0.170 8.869 1.00 77.12 88 ASP A CA 1
ATOM 668 C C . ASP A 1 88 ? -12.277 -1.313 8.501 1.00 77.12 88 ASP A C 1
ATOM 670 O O . ASP A 1 88 ? -12.991 -1.684 7.565 1.00 77.12 88 ASP A O 1
ATOM 674 N N . THR A 1 89 ? -11.561 -2.165 9.232 1.00 79.62 89 THR A N 1
ATOM 675 C CA . THR A 1 89 ? -11.581 -3.627 9.052 1.00 79.62 89 THR A CA 1
ATOM 676 C C . THR A 1 89 ? -12.293 -4.349 10.197 1.00 79.62 89 THR A C 1
ATOM 678 O O . THR A 1 89 ? -12.302 -5.582 10.248 1.00 79.62 89 THR A O 1
ATOM 681 N N . ARG A 1 90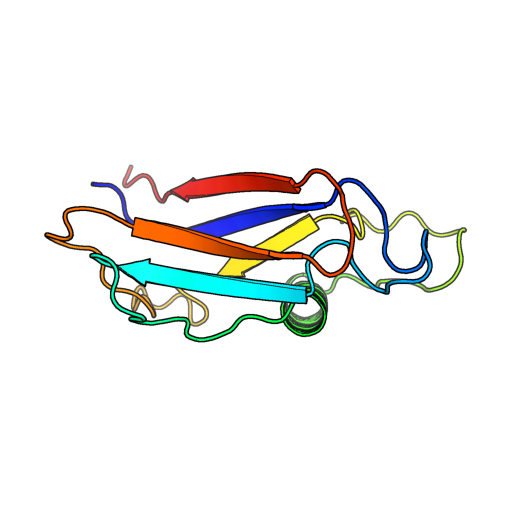 ? -12.914 -3.620 11.135 1.00 80.31 90 ARG A N 1
ATOM 682 C CA . ARG A 1 90 ? -13.593 -4.229 12.285 1.00 80.31 90 ARG A CA 1
ATOM 683 C C . ARG A 1 90 ? -14.760 -5.092 11.820 1.00 80.31 90 ARG A C 1
ATOM 685 O O . ARG A 1 90 ? -15.646 -4.645 11.099 1.00 80.31 90 ARG A O 1
ATOM 692 N N . GLY A 1 91 ? -14.755 -6.349 12.256 1.00 83.31 91 GLY A N 1
ATOM 693 C CA . GLY A 1 91 ? -15.771 -7.330 11.875 1.00 83.31 91 GLY A CA 1
ATOM 694 C C . GLY A 1 91 ? -15.626 -7.882 10.453 1.00 83.31 91 GLY A C 1
ATOM 695 O O . GLY A 1 91 ? -16.420 -8.742 10.079 1.00 83.31 91 GLY A O 1
ATOM 696 N N . ALA A 1 92 ? -14.620 -7.449 9.685 1.00 85.50 92 ALA A N 1
ATOM 697 C CA . ALA A 1 92 ? -14.329 -8.038 8.386 1.00 85.50 92 ALA A CA 1
ATOM 698 C C . ALA A 1 92 ? -13.833 -9.478 8.550 1.00 85.50 92 ALA A C 1
ATOM 700 O O . ALA A 1 92 ? -13.049 -9.794 9.449 1.00 85.50 92 ALA A O 1
ATOM 701 N N . SER A 1 93 ? -14.264 -10.358 7.651 1.00 86.69 93 SER A N 1
ATOM 702 C CA . SER A 1 93 ? -13.827 -11.755 7.638 1.00 86.69 93 SER A CA 1
ATOM 703 C C . SER A 1 93 ? -12.460 -11.929 6.975 1.00 86.69 93 SER A C 1
ATOM 705 O O . SER A 1 93 ? -11.734 -12.874 7.287 1.00 86.69 93 SER A O 1
ATOM 707 N N . ARG A 1 94 ? -12.111 -11.040 6.035 1.00 85.69 94 ARG A N 1
ATOM 708 C CA . ARG A 1 94 ? -10.877 -11.114 5.235 1.00 85.69 94 ARG A CA 1
ATOM 709 C C . ARG A 1 94 ? -10.485 -9.755 4.675 1.00 85.69 94 ARG A C 1
ATOM 711 O O . ARG A 1 94 ? -11.333 -8.976 4.241 1.00 85.69 94 ARG A O 1
ATOM 718 N N . VAL A 1 95 ? -9.175 -9.542 4.606 1.00 85.69 95 VAL A N 1
ATOM 719 C CA . VAL A 1 95 ? -8.542 -8.401 3.945 1.00 85.69 95 VAL A CA 1
ATOM 720 C C . VAL A 1 95 ? -7.540 -8.944 2.930 1.00 85.69 95 VAL A C 1
ATOM 722 O O . VAL A 1 95 ? -6.698 -9.773 3.274 1.00 85.69 95 VAL A O 1
ATOM 725 N N . HIS A 1 96 ? -7.636 -8.505 1.676 1.00 89.50 96 HIS A N 1
ATOM 726 C CA . HIS A 1 96 ? -6.731 -8.910 0.603 1.00 89.50 96 HIS A CA 1
ATOM 727 C C . HIS A 1 96 ? -5.996 -7.701 0.037 1.00 89.50 96 HIS A C 1
ATOM 729 O O . HIS A 1 96 ? -6.621 -6.719 -0.360 1.00 89.50 96 HIS A O 1
ATOM 735 N N . LEU A 1 97 ? -4.674 -7.818 -0.078 1.00 89.38 97 LEU A N 1
ATOM 736 C CA . LEU A 1 97 ? -3.868 -6.933 -0.906 1.00 89.38 97 LEU A CA 1
ATOM 737 C C . LEU A 1 97 ? -3.766 -7.546 -2.305 1.00 89.38 97 LEU A C 1
ATOM 739 O O . LEU A 1 97 ? -3.239 -8.647 -2.470 1.00 89.38 97 LEU A O 1
ATOM 743 N N . ARG A 1 98 ? -4.274 -6.845 -3.316 1.00 91.44 98 ARG A N 1
ATOM 744 C CA . ARG A 1 98 ? -4.119 -7.220 -4.723 1.00 91.44 98 ARG A CA 1
ATOM 745 C C . ARG A 1 98 ? -3.025 -6.359 -5.341 1.00 91.44 98 ARG A C 1
ATOM 747 O O . ARG A 1 98 ? -3.129 -5.140 -5.311 1.00 91.44 98 ARG A O 1
ATOM 754 N N . ALA A 1 99 ? -2.014 -7.000 -5.916 1.00 91.31 99 ALA A N 1
ATOM 755 C CA . ALA A 1 99 ? -0.934 -6.344 -6.645 1.00 91.31 99 ALA A CA 1
ATOM 756 C C . ALA A 1 99 ? -1.106 -6.580 -8.151 1.00 91.31 99 ALA A C 1
ATOM 758 O O . ALA A 1 99 ? -1.314 -7.719 -8.576 1.00 91.3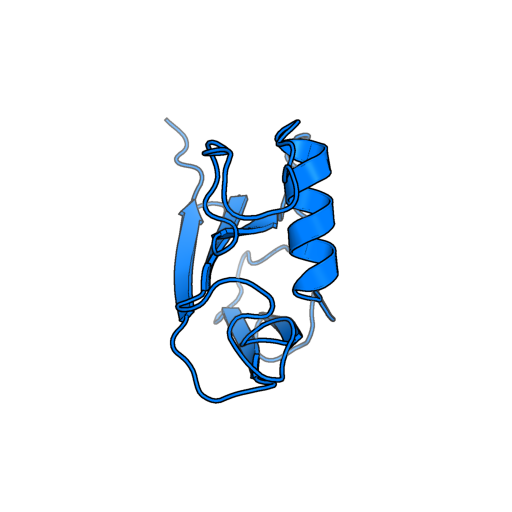1 99 ALA A O 1
ATOM 759 N N . ASN A 1 100 ? -1.032 -5.514 -8.945 1.00 92.06 100 ASN A N 1
ATOM 760 C CA . ASN A 1 100 ? -0.996 -5.587 -10.400 1.00 92.06 100 ASN A CA 1
ATOM 761 C C . ASN A 1 100 ? 0.445 -5.421 -10.888 1.00 92.06 100 ASN A C 1
ATOM 763 O O . ASN A 1 100 ? 1.041 -4.359 -10.709 1.00 92.06 100 ASN A O 1
ATOM 767 N N . TYR A 1 101 ? 0.999 -6.478 -11.472 1.00 89.88 101 TYR A N 1
ATOM 768 C CA . TYR A 1 101 ? 2.399 -6.538 -11.878 1.00 89.88 101 TYR A CA 1
ATOM 769 C C . TYR A 1 101 ? 2.584 -6.008 -13.299 1.00 89.88 101 TYR A C 1
ATOM 771 O O . TYR A 1 101 ? 1.891 -6.459 -14.210 1.00 89.88 101 TYR A O 1
ATOM 779 N N . GLY A 1 102 ? 3.550 -5.104 -13.473 1.00 83.56 102 GLY A N 1
ATOM 780 C CA . GLY A 1 102 ? 4.058 -4.714 -14.791 1.00 83.56 102 GLY A CA 1
ATOM 781 C C . GLY A 1 102 ? 5.098 -5.711 -15.312 1.00 83.56 102 GLY A C 1
ATOM 782 O O . GLY A 1 102 ? 5.204 -5.940 -16.512 1.00 83.56 102 GLY A O 1
ATOM 783 N N . GLU A 1 103 ? 5.807 -6.383 -14.398 1.00 84.38 103 GLU A N 1
ATOM 784 C CA . GLU A 1 103 ? 6.843 -7.372 -14.697 1.00 84.38 103 GLU A CA 1
ATOM 785 C C . GLU A 1 103 ? 6.837 -8.514 -13.670 1.00 84.38 103 GLU A C 1
ATOM 787 O O . GLU A 1 103 ? 6.429 -8.343 -12.519 1.00 84.38 103 GLU A O 1
ATOM 792 N N . ALA A 1 104 ? 7.333 -9.691 -14.056 1.00 82.88 104 ALA A N 1
ATOM 793 C CA . ALA A 1 104 ? 7.558 -10.784 -13.121 1.00 82.88 104 ALA A CA 1
ATOM 794 C C . ALA A 1 104 ? 8.671 -10.437 -12.115 1.00 82.88 104 ALA A C 1
ATOM 796 O O . ALA A 1 104 ? 9.842 -10.329 -12.470 1.00 82.88 104 ALA A O 1
ATOM 797 N N . GLY A 1 105 ? 8.324 -10.337 -10.833 1.00 83.69 105 GLY A N 1
ATOM 798 C CA . GLY A 1 105 ? 9.307 -10.164 -9.768 1.00 83.69 105 GLY A CA 1
ATOM 799 C C . GLY A 1 105 ? 8.723 -10.375 -8.377 1.00 83.69 105 GLY A C 1
ATOM 800 O O . GLY A 1 105 ? 7.508 -10.408 -8.181 1.00 83.69 105 GLY A O 1
ATOM 801 N N . ALA A 1 106 ? 9.603 -10.557 -7.395 1.00 87.00 106 ALA A N 1
ATOM 802 C CA . ALA A 1 106 ? 9.191 -10.772 -6.016 1.00 87.00 106 ALA A CA 1
ATOM 803 C C . ALA A 1 106 ? 8.875 -9.444 -5.311 1.00 87.00 106 ALA A C 1
ATOM 805 O O . ALA A 1 106 ? 9.562 -8.437 -5.501 1.00 87.00 106 ALA A O 1
ATOM 806 N N . ILE A 1 107 ? 7.866 -9.478 -4.440 1.00 89.75 107 ILE A N 1
ATOM 807 C CA . ILE A 1 107 ? 7.626 -8.443 -3.435 1.00 89.75 107 ILE A CA 1
ATOM 808 C C . ILE A 1 107 ? 7.533 -9.088 -2.059 1.00 89.75 107 ILE A C 1
ATOM 810 O O . ILE A 1 107 ? 7.058 -10.215 -1.915 1.00 89.75 107 ILE A O 1
ATOM 814 N N . PHE A 1 108 ? 7.955 -8.347 -1.045 1.00 89.69 108 PHE A N 1
ATOM 815 C CA . PHE A 1 108 ? 7.777 -8.708 0.352 1.00 89.69 108 PHE A CA 1
ATOM 816 C C . PHE A 1 108 ? 6.761 -7.756 0.963 1.00 89.69 108 PHE A C 1
ATOM 818 O O . PHE A 1 108 ? 6.884 -6.541 0.814 1.00 89.69 108 PHE A O 1
ATOM 825 N N . VAL A 1 109 ? 5.766 -8.313 1.645 1.00 89.69 109 VAL A N 1
ATOM 826 C CA . VAL A 1 109 ? 4.673 -7.558 2.259 1.00 89.69 109 VAL A CA 1
ATOM 827 C C . VAL A 1 109 ? 4.705 -7.827 3.754 1.00 89.69 109 VAL A C 1
ATOM 829 O O . VAL A 1 109 ? 4.633 -8.982 4.173 1.00 89.69 109 VAL A O 1
ATOM 832 N N . ALA A 1 110 ? 4.829 -6.771 4.552 1.00 87.50 110 ALA A N 1
ATOM 833 C CA . ALA A 1 110 ? 4.820 -6.847 6.005 1.00 87.50 110 ALA A CA 1
ATOM 834 C C . ALA A 1 110 ? 3.759 -5.887 6.570 1.00 87.50 110 ALA A C 1
ATOM 836 O O . ALA A 1 110 ? 3.853 -4.680 6.334 1.00 87.50 110 ALA A O 1
ATOM 837 N N . PRO A 1 111 ? 2.749 -6.385 7.304 1.00 83.94 111 PRO A N 1
ATOM 838 C CA . PRO A 1 111 ? 1.826 -5.513 8.018 1.00 83.94 111 PRO A CA 1
ATOM 839 C C . PRO A 1 111 ? 2.557 -4.796 9.160 1.00 83.94 111 PRO A C 1
ATOM 841 O O . PRO A 1 111 ? 3.379 -5.393 9.857 1.00 83.94 111 PRO A O 1
ATOM 844 N N . LEU A 1 112 ? 2.250 -3.516 9.354 1.00 76.94 112 LEU A N 1
ATOM 845 C CA . LEU A 1 112 ? 2.686 -2.727 10.500 1.00 76.94 112 LEU A CA 1
ATOM 846 C C . LEU A 1 112 ? 1.487 -2.541 11.428 1.00 76.94 112 LEU A C 1
ATOM 848 O O . LEU A 1 112 ? 0.522 -1.860 11.088 1.00 76.94 112 LEU A O 1
ATOM 852 N N . GLU A 1 113 ? 1.546 -3.180 12.591 1.00 75.44 113 GLU A N 1
ATOM 853 C CA . GLU A 1 113 ? 0.475 -3.169 13.587 1.00 75.44 113 GLU A CA 1
ATOM 854 C C . GLU A 1 113 ? 0.809 -2.215 14.732 1.00 75.44 113 GLU A C 1
ATOM 856 O O . GLU A 1 113 ? 1.946 -2.179 15.216 1.00 75.44 113 GLU A O 1
ATOM 861 N N . LEU A 1 114 ? -0.197 -1.496 15.224 1.00 63.44 114 LEU A N 1
ATOM 862 C CA . LEU A 1 114 ? -0.098 -0.807 16.501 1.00 63.44 114 LEU A CA 1
ATOM 863 C C . LEU A 1 114 ? -0.376 -1.796 17.628 1.00 63.44 114 LEU A C 1
ATOM 865 O O . LEU A 1 114 ? -1.458 -2.375 17.728 1.00 63.44 114 LEU A O 1
ATOM 869 N N . ARG A 1 115 ? 0.610 -1.971 18.509 1.00 60.62 115 ARG A N 1
ATOM 870 C CA . ARG A 1 115 ? 0.372 -2.569 19.820 1.00 60.62 115 ARG A CA 1
ATOM 871 C C . ARG A 1 115 ? -0.009 -1.465 20.785 1.00 60.62 115 ARG A C 1
ATOM 873 O O . ARG A 1 115 ? 0.807 -0.594 21.075 1.00 60.62 115 ARG A O 1
ATOM 880 N N . THR A 1 116 ? -1.225 -1.529 21.304 1.00 58.59 116 THR A N 1
ATOM 881 C CA . THR A 1 116 ? -1.561 -0.815 22.533 1.00 58.59 116 THR A CA 1
ATOM 882 C C . THR A 1 116 ? -0.704 -1.419 23.649 1.00 58.59 116 THR A C 1
ATOM 884 O O . THR A 1 116 ? -0.730 -2.636 23.848 1.00 58.59 116 THR A O 1
ATOM 887 N N . ILE A 1 117 ? 0.123 -0.592 24.289 1.00 52.56 117 ILE A N 1
ATOM 888 C CA . ILE A 1 117 ? 0.923 -0.963 25.466 1.00 52.56 117 ILE A CA 1
ATOM 889 C C . ILE A 1 117 ? 0.100 -0.651 26.711 1.00 52.56 117 ILE A C 1
ATOM 891 O O . ILE A 1 117 ? -0.521 0.437 26.722 1.00 52.56 117 ILE A O 1
#

Foldseek 3Di:
DFDFFKKKKFFPDAQPPDPHRGQFAWKFKAFLNHRAQRHIDGPVNQLVVVCVVVVWDPPDDDDDDTPDGSRIGMGGQCPPPPPDGSDDNVPTPDMDMDTHGPHDGDMDIDTDGDDDD

Sequence (117 aa):
GNDLLAVLIRLAAFPGATEFIFTVDDFRLLVDNMERGIASAKTVELLGEMLTRVNGTVRSTAAQGGLIPNTSLWMDFDPTRDGTYMIDTRGASRVHLRANYGEAGAIFVAPLELRTI

pLDDT: mean 76.53, std 13.25, range [42.84, 92.06]

Radius of gyration: 15.12 Å; chains: 1; bounding box: 42×26×44 Å

Secondary structure (DSSP, 8-state):
-PEEEEEEEEESS-TTSSSSS-SEEEEEEEETTEE-S-S-EEHHHHHHHHHHHTT----SSSS---SS-TTEEEEES-TTSSS--S---TT-S-EEEEEEESSS--EEEEEEEEPP-